Protein AF-A0A2K3KSG5-F1 (afdb_monomer_lite)

Secondary structure (DSSP, 8-state):
---HHHHHHHHHHHHHHTPPP------HHHHHHHHHHHHHTT---

Organism: Trifolium pratense (NCBI:txid57577)

InterPro domains:
  IPR032466 Metal-dependent hydrolase [SSF51556] (1-45)
  IPR050378 Metallo-dependent Hydrolases Superfamily [PTHR11647] (1-45)

Foldseek 3Di:
DDDPVVVVVVVVVCVVVVHDDDDPDDPVVVVVVVVVVCVVVVNDD

Structure (mmCIF, N/CA/C/O backbone):
data_AF-A0A2K3KSG5-F1
#
_entry.id   AF-A0A2K3KSG5-F1
#
loop_
_atom_site.group_PDB
_atom_site.id
_atom_site.type_symbol
_atom_site.label_atom_id
_atom_site.label_alt_id
_atom_site.label_comp_id
_atom_site.label_asym_id
_atom_site.label_entity_id
_atom_site.label_seq_id
_atom_site.pdbx_PDB_ins_code
_atom_site.Cartn_x
_atom_site.Cartn_y
_atom_site.Cartn_z
_atom_site.occupancy
_atom_site.B_iso_or_equiv
_atom_site.auth_seq_id
_atom_site.auth_comp_id
_atom_site.auth_asym_id
_atom_site.auth_atom_id
_atom_site.pdbx_PDB_model_num
ATOM 1 N N . MET A 1 1 ? 6.741 -1.231 2.290 1.00 92.62 1 MET A N 1
ATOM 2 C CA . MET A 1 1 ? 5.311 -1.600 2.306 1.00 92.62 1 MET A CA 1
ATOM 3 C C . MET A 1 1 ? 5.037 -2.516 3.481 1.00 92.62 1 MET A C 1
ATOM 5 O O . MET A 1 1 ? 5.953 -3.198 3.920 1.00 92.62 1 MET A O 1
ATOM 9 N N . VAL A 1 2 ? 3.806 -2.508 3.982 1.00 97.38 2 VAL A N 1
ATOM 10 C CA . VAL A 1 2 ? 3.285 -3.558 4.869 1.00 97.38 2 VAL A CA 1
ATOM 11 C C . VAL A 1 2 ? 2.530 -4.574 4.013 1.00 97.38 2 VAL A C 1
ATOM 13 O O . VAL A 1 2 ? 2.028 -4.199 2.956 1.00 97.38 2 VAL A O 1
ATOM 16 N N . ASN A 1 3 ? 2.476 -5.834 4.441 1.00 98.19 3 ASN A N 1
ATOM 17 C CA . ASN A 1 3 ? 1.613 -6.833 3.810 1.00 98.19 3 ASN A CA 1
ATOM 18 C C . ASN A 1 3 ? 0.173 -6.717 4.334 1.00 98.19 3 ASN A C 1
ATOM 20 O O . ASN A 1 3 ? -0.102 -5.962 5.273 1.00 98.19 3 ASN A O 1
ATOM 24 N N . ASP A 1 4 ? -0.731 -7.486 3.738 1.00 98.38 4 ASP A N 1
ATOM 25 C CA . ASP A 1 4 ? -2.155 -7.443 4.059 1.00 98.38 4 ASP A CA 1
ATOM 26 C C . ASP A 1 4 ? -2.436 -7.840 5.513 1.00 98.38 4 ASP A C 1
ATOM 28 O O . ASP A 1 4 ? -3.259 -7.200 6.172 1.00 98.38 4 ASP A O 1
ATOM 32 N N . GLU A 1 5 ? -1.725 -8.836 6.058 1.00 98.69 5 GLU A N 1
ATOM 33 C CA . GLU A 1 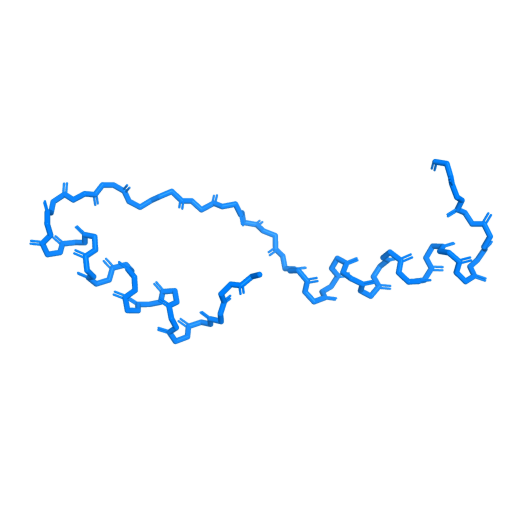5 ? -1.899 -9.243 7.454 1.00 98.69 5 GLU A CA 1
ATOM 34 C C . GLU A 1 5 ? -1.550 -8.105 8.419 1.00 98.69 5 GLU A C 1
ATOM 36 O O . GLU A 1 5 ? -2.328 -7.787 9.322 1.00 98.69 5 GLU A O 1
ATOM 41 N N . LEU A 1 6 ? -0.405 -7.449 8.215 1.00 98.56 6 LEU A N 1
ATOM 42 C CA . LEU A 1 6 ? 0.021 -6.330 9.053 1.00 98.56 6 LEU A CA 1
ATOM 43 C C . LEU A 1 6 ? -0.867 -5.099 8.857 1.00 98.56 6 LEU A C 1
ATOM 45 O O . LEU A 1 6 ? -1.142 -4.394 9.830 1.00 98.56 6 LEU A O 1
ATOM 49 N N . LEU A 1 7 ? -1.343 -4.843 7.635 1.00 98.56 7 LEU A N 1
ATOM 50 C CA . LEU A 1 7 ? -2.278 -3.754 7.359 1.00 98.56 7 LEU A CA 1
ATOM 51 C C . LEU A 1 7 ? -3.601 -3.967 8.106 1.00 98.56 7 LEU A C 1
ATOM 53 O O . LEU A 1 7 ? -4.107 -3.045 8.752 1.00 98.56 7 LEU A O 1
ATOM 57 N N . LEU A 1 8 ? -4.127 -5.193 8.082 1.00 98.69 8 LEU A N 1
ATOM 58 C CA . LEU A 1 8 ? -5.359 -5.552 8.775 1.00 98.69 8 LEU A CA 1
ATOM 59 C C . LEU A 1 8 ? -5.215 -5.430 10.298 1.00 98.69 8 LEU A C 1
ATOM 61 O O . LEU A 1 8 ? -6.096 -4.866 10.954 1.00 98.69 8 LEU A O 1
ATOM 65 N N . GLU A 1 9 ? -4.112 -5.918 10.868 1.00 98.81 9 GLU A N 1
ATOM 66 C CA . GLU A 1 9 ? -3.836 -5.754 12.300 1.00 98.81 9 GLU A CA 1
ATOM 67 C C . GLU A 1 9 ? -3.657 -4.278 12.683 1.00 98.81 9 GLU A C 1
ATOM 69 O O . GLU A 1 9 ? -4.193 -3.824 13.700 1.00 98.81 9 GLU A O 1
ATOM 74 N N . GLY A 1 10 ? -3.006 -3.488 11.825 1.00 98.62 10 GLY A N 1
ATOM 75 C CA . GLY A 1 10 ? -2.909 -2.037 11.970 1.00 98.62 10 GLY A CA 1
ATOM 76 C C . GLY A 1 10 ? -4.282 -1.364 12.016 1.00 98.62 10 GLY A C 1
ATOM 77 O O . GLY A 1 10 ? -4.565 -0.596 12.937 1.00 98.62 10 GLY A O 1
ATOM 78 N N . PHE A 1 11 ? -5.185 -1.704 11.092 1.00 98.81 11 PHE A N 1
ATOM 79 C CA . PHE A 1 11 ? -6.549 -1.163 11.074 1.00 98.81 11 PHE A CA 1
ATOM 80 C C . PHE A 1 11 ? -7.361 -1.558 12.308 1.00 98.81 11 PHE A C 1
ATOM 82 O O . PHE A 1 11 ? -8.039 -0.706 12.892 1.00 98.81 11 PHE A O 1
ATOM 89 N N . LYS A 1 12 ? -7.269 -2.817 12.759 1.00 98.81 12 LYS A N 1
ATOM 90 C CA . LYS A 1 12 ? -7.894 -3.260 14.018 1.00 98.81 12 LYS A CA 1
ATOM 91 C C . LYS A 1 12 ? -7.379 -2.439 15.199 1.00 98.81 12 LYS A C 1
ATOM 93 O O . LYS A 1 12 ? -8.175 -2.008 16.039 1.00 98.81 12 LYS A O 1
ATOM 98 N N . LYS A 1 13 ? -6.072 -2.165 15.246 1.00 98.81 13 LYS A N 1
ATOM 99 C CA . LYS A 1 13 ? -5.470 -1.355 16.307 1.00 98.81 13 LYS A CA 1
ATOM 100 C C . LYS A 1 13 ? -5.945 0.095 16.257 1.00 98.81 13 LYS A C 1
ATOM 102 O O . LYS A 1 13 ? -6.391 0.595 17.290 1.00 98.81 13 LYS A O 1
ATOM 107 N N . CYS A 1 14 ? -5.933 0.742 15.090 1.00 98.81 14 CYS A N 1
ATOM 108 C CA . CYS A 1 14 ? -6.461 2.100 14.920 1.00 98.81 14 CYS A CA 1
ATOM 109 C C . CYS A 1 14 ? -7.923 2.192 15.374 1.00 98.81 14 CYS A C 1
ATOM 111 O O . CYS A 1 14 ? -8.257 3.055 16.186 1.00 98.81 14 CYS A O 1
ATOM 113 N N . LYS A 1 15 ? -8.764 1.232 14.960 1.00 98.69 15 LYS A N 1
ATOM 114 C CA . LYS A 1 15 ? -10.163 1.132 15.395 1.00 98.69 15 LYS A CA 1
ATOM 115 C C . LYS A 1 15 ? -10.291 1.043 16.918 1.00 98.69 15 LYS A C 1
ATOM 117 O O . LYS A 1 15 ? -11.114 1.748 17.490 1.00 98.69 15 LYS A O 1
ATOM 122 N N . SER A 1 16 ? -9.473 0.219 17.580 1.00 98.75 16 SER A N 1
ATOM 123 C CA . SER A 1 16 ? -9.513 0.071 19.047 1.00 98.75 16 SER A CA 1
ATOM 124 C C . SER A 1 16 ? -9.151 1.350 19.814 1.00 98.75 16 SER A C 1
ATOM 126 O O . SER A 1 16 ? -9.532 1.493 20.971 1.00 98.75 16 SER A O 1
ATOM 128 N N . LEU A 1 17 ? -8.422 2.271 19.177 1.00 98.75 17 LEU A N 1
ATOM 129 C CA . LEU A 1 17 ? -7.971 3.532 19.768 1.00 98.75 17 LEU A CA 1
ATOM 130 C C . LEU A 1 17 ? -8.832 4.735 19.351 1.00 98.75 17 LEU A C 1
ATOM 132 O O . LEU A 1 17 ? -8.561 5.847 19.793 1.00 98.75 17 LEU A O 1
ATOM 136 N N . GLY A 1 18 ? -9.826 4.544 18.475 1.00 98.50 18 GLY A N 1
ATOM 137 C CA . GLY A 1 18 ? -10.566 5.651 17.859 1.00 98.50 18 GLY A CA 1
ATOM 138 C C . GLY A 1 18 ? -9.719 6.501 16.902 1.00 98.50 18 GLY A C 1
ATOM 139 O O . GLY A 1 18 ? -10.064 7.647 16.631 1.00 98.50 18 GLY A O 1
ATOM 140 N N . ALA A 1 19 ? -8.605 5.961 16.402 1.00 98.75 19 ALA A N 1
ATOM 141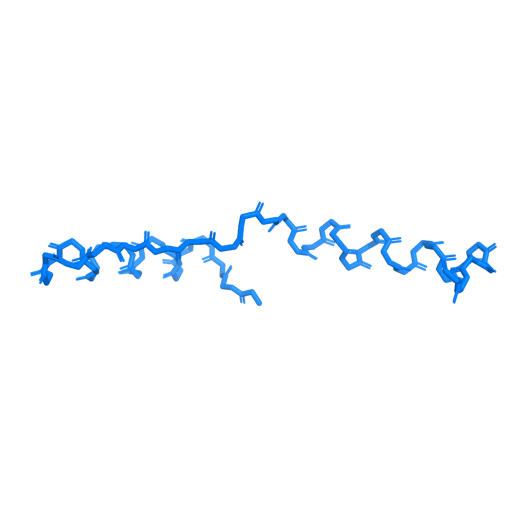 C CA . ALA A 1 19 ? -7.714 6.655 15.482 1.00 98.75 19 ALA A CA 1
ATOM 142 C C . ALA A 1 19 ? -8.165 6.479 14.024 1.00 98.75 19 ALA A C 1
ATOM 144 O O . ALA A 1 19 ? -8.611 5.401 13.623 1.00 98.75 19 ALA A O 1
ATOM 145 N N . LEU A 1 20 ? -7.977 7.521 13.211 1.00 98.31 20 LEU A N 1
ATOM 146 C CA . LEU A 1 20 ? -8.165 7.455 11.764 1.00 98.31 20 LEU A CA 1
ATOM 147 C C . LEU A 1 20 ? -6.911 6.862 11.108 1.00 98.31 20 LEU A C 1
ATOM 149 O O . LEU A 1 20 ? -5.830 7.443 11.192 1.00 98.31 20 LEU A O 1
ATOM 153 N N . ALA A 1 21 ? -7.052 5.714 10.448 1.00 98.44 21 ALA A N 1
ATOM 154 C CA . ALA A 1 21 ? -5.975 5.135 9.654 1.00 98.44 21 ALA A CA 1
ATOM 155 C C . ALA A 1 21 ? -5.871 5.854 8.298 1.00 98.44 21 ALA A C 1
ATOM 157 O O . ALA A 1 21 ? -6.860 5.951 7.573 1.00 98.44 21 ALA A O 1
ATOM 158 N N . MET A 1 22 ? -4.675 6.331 7.950 1.00 98.38 22 MET A N 1
ATOM 159 C CA . MET A 1 22 ? -4.361 6.875 6.624 1.00 98.38 22 MET A CA 1
ATOM 160 C C . MET A 1 22 ? -3.492 5.884 5.851 1.00 98.38 22 MET A C 1
ATOM 162 O O . MET A 1 22 ? -2.668 5.190 6.446 1.00 98.38 22 MET A O 1
ATOM 166 N N . VAL A 1 23 ? -3.667 5.828 4.531 1.00 98.25 23 VAL A N 1
ATOM 167 C CA . VAL A 1 23 ? -2.979 4.868 3.660 1.00 98.25 23 VAL A CA 1
ATOM 168 C C . VAL A 1 23 ? -2.423 5.591 2.440 1.00 98.25 23 VAL A C 1
ATOM 170 O O . VAL A 1 23 ? -3.135 6.356 1.795 1.00 98.25 23 VAL A O 1
ATOM 173 N N . HIS A 1 24 ? -1.166 5.307 2.101 1.00 98.38 24 HIS A N 1
ATOM 174 C CA . HIS A 1 24 ? -0.613 5.572 0.773 1.00 98.38 24 HIS A CA 1
ATOM 175 C C . HIS A 1 24 ? -0.908 4.354 -0.112 1.00 98.38 24 HIS A C 1
ATOM 177 O O . HIS A 1 24 ? -0.266 3.315 0.033 1.00 98.38 24 HIS A O 1
ATOM 183 N N . ALA A 1 25 ? -1.959 4.444 -0.930 1.00 97.94 25 ALA A N 1
ATOM 184 C CA . ALA A 1 25 ? -2.600 3.291 -1.564 1.00 97.94 25 ALA A CA 1
ATOM 185 C C . ALA A 1 25 ? -2.075 3.018 -2.984 1.00 97.94 25 ALA A C 1
ATOM 187 O O . ALA A 1 25 ? -2.751 3.287 -3.975 1.00 97.94 25 ALA A O 1
ATOM 188 N N . GLU A 1 26 ? -0.880 2.439 -3.067 1.00 98.25 26 GLU A N 1
ATOM 189 C CA . GLU A 1 26 ? -0.302 1.902 -4.304 1.00 98.25 26 GLU A CA 1
ATOM 190 C C . GLU A 1 26 ? 0.087 0.432 -4.099 1.00 98.25 26 GLU A C 1
ATOM 192 O O . GLU A 1 26 ? 0.505 0.042 -3.008 1.00 98.25 26 GLU A O 1
ATOM 197 N N . ASN A 1 27 ? -0.013 -0.394 -5.146 1.00 98.25 27 ASN A N 1
ATOM 198 C CA . ASN A 1 27 ? 0.559 -1.740 -5.107 1.00 98.25 27 ASN A CA 1
ATOM 199 C C . ASN A 1 27 ? 2.071 -1.630 -5.327 1.00 98.25 27 ASN A C 1
ATOM 201 O O . ASN A 1 27 ? 2.539 -1.492 -6.456 1.00 98.25 27 ASN A O 1
ATOM 205 N N . GLY A 1 28 ? 2.838 -1.667 -4.245 1.00 98.12 28 GLY A N 1
ATOM 206 C CA . GLY A 1 28 ? 4.281 -1.469 -4.324 1.00 98.12 28 GLY A CA 1
ATOM 207 C C . GLY A 1 28 ? 5.042 -2.602 -5.022 1.00 98.12 28 GLY A C 1
ATOM 208 O O . GLY A 1 28 ? 6.103 -2.318 -5.563 1.00 98.12 28 GLY A O 1
ATOM 209 N N . ASP A 1 29 ? 4.518 -3.832 -5.095 1.00 98.44 29 ASP A N 1
ATOM 210 C CA . ASP A 1 29 ? 5.154 -4.902 -5.883 1.00 98.44 29 ASP A CA 1
ATOM 211 C C . ASP A 1 29 ? 5.077 -4.564 -7.376 1.00 98.44 29 ASP A C 1
ATOM 213 O O . ASP A 1 29 ? 6.070 -4.635 -8.100 1.00 98.44 29 ASP A O 1
ATOM 217 N N . ALA A 1 30 ? 3.907 -4.099 -7.825 1.00 98.44 30 ALA A N 1
ATOM 218 C CA . ALA A 1 30 ? 3.712 -3.621 -9.188 1.00 98.44 30 ALA A CA 1
ATOM 219 C C . ALA A 1 30 ? 4.532 -2.355 -9.485 1.00 98.44 30 ALA A C 1
ATOM 221 O O . ALA A 1 30 ? 5.063 -2.220 -10.586 1.00 98.44 30 ALA A O 1
ATOM 222 N N . VAL A 1 31 ? 4.667 -1.441 -8.516 1.00 98.56 31 VAL A N 1
ATOM 223 C CA . VAL A 1 31 ? 5.524 -0.249 -8.652 1.00 98.56 31 VAL A CA 1
ATOM 224 C C . VAL A 1 31 ? 6.988 -0.650 -8.820 1.00 98.56 31 VAL A C 1
ATOM 226 O O . VAL A 1 31 ? 7.630 -0.171 -9.751 1.00 98.56 31 VAL A O 1
ATOM 229 N N . ILE A 1 32 ? 7.507 -1.551 -7.980 1.00 98.50 32 ILE A N 1
ATOM 230 C CA . ILE A 1 32 ? 8.893 -2.036 -8.067 1.00 98.50 32 ILE A CA 1
ATOM 231 C C . ILE A 1 32 ? 9.145 -2.694 -9.427 1.00 98.50 32 ILE A C 1
ATOM 233 O O . ILE A 1 32 ? 10.133 -2.381 -10.093 1.00 98.50 32 ILE A O 1
ATOM 237 N N . GLU A 1 33 ? 8.240 -3.566 -9.870 1.00 98.69 33 GLU A N 1
ATOM 238 C CA . GLU A 1 33 ? 8.370 -4.235 -11.165 1.00 98.69 33 GLU A CA 1
ATOM 239 C C . GLU A 1 33 ? 8.279 -3.245 -12.335 1.00 98.69 33 GLU A C 1
ATOM 241 O O . GLU A 1 33 ? 9.060 -3.315 -13.285 1.00 98.69 33 GLU A O 1
ATOM 246 N N . GLY A 1 34 ? 7.370 -2.274 -12.251 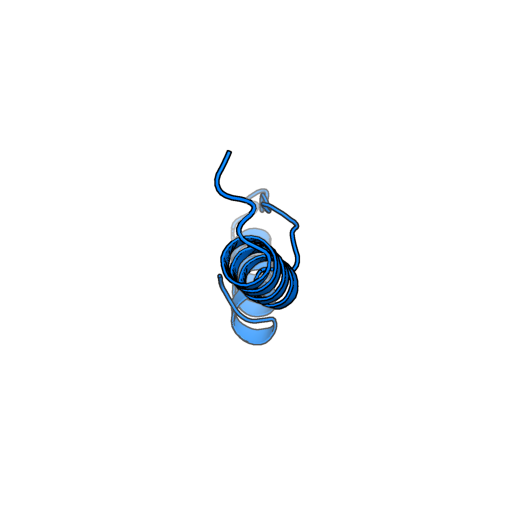1.00 98.50 34 GLY A N 1
ATOM 247 C CA . GLY A 1 34 ? 7.251 -1.197 -13.227 1.00 98.50 34 GLY A CA 1
ATOM 248 C C . GLY A 1 34 ? 8.529 -0.364 -13.322 1.00 98.50 34 GLY A C 1
ATOM 249 O O . GLY A 1 34 ? 9.023 -0.131 -14.424 1.00 98.50 34 GLY A O 1
ATOM 250 N N . GLN A 1 35 ? 9.105 0.027 -12.183 1.00 98.62 35 GLN A N 1
ATOM 251 C CA . GLN A 1 35 ? 10.372 0.760 -12.118 1.00 98.62 35 GLN A CA 1
ATOM 252 C C . GLN A 1 35 ? 11.523 -0.047 -12.726 1.00 98.62 35 GLN A C 1
ATOM 254 O O . GLN A 1 35 ? 12.263 0.480 -13.559 1.00 98.62 35 GLN A O 1
ATOM 259 N N . ARG A 1 36 ? 11.642 -1.334 -12.372 1.00 98.62 36 ARG A N 1
ATOM 260 C CA . ARG A 1 36 ? 12.642 -2.244 -12.948 1.00 98.62 36 ARG A CA 1
ATOM 261 C C . ARG A 1 36 ? 12.526 -2.298 -14.469 1.00 98.62 36 ARG A C 1
ATOM 263 O O . ARG A 1 36 ? 13.517 -2.0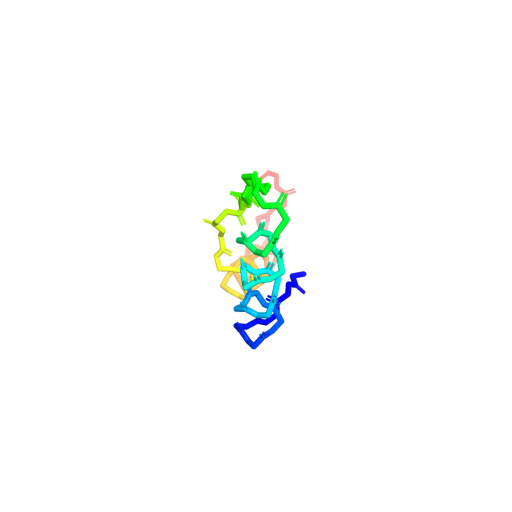92 -15.165 1.00 98.62 36 ARG A O 1
ATOM 270 N N . LYS A 1 37 ? 11.307 -2.475 -14.981 1.00 98.75 37 LYS A N 1
ATOM 271 C CA . LYS A 1 37 ? 11.030 -2.485 -16.419 1.00 98.75 37 LYS A CA 1
ATOM 272 C C . LYS A 1 37 ? 11.420 -1.172 -17.103 1.00 98.75 37 LYS A C 1
ATOM 274 O O . LYS A 1 37 ? 11.953 -1.211 -18.207 1.00 98.75 37 LYS A O 1
ATOM 279 N N . MET A 1 38 ? 11.154 -0.013 -16.492 1.00 98.75 38 MET A N 1
ATOM 280 C CA . MET A 1 38 ? 11.537 1.279 -17.085 1.00 98.75 38 MET A CA 1
ATOM 281 C C . MET A 1 38 ? 13.056 1.390 -17.240 1.00 98.75 38 MET A C 1
ATOM 283 O O . MET A 1 38 ? 13.538 1.736 -18.318 1.00 98.75 38 MET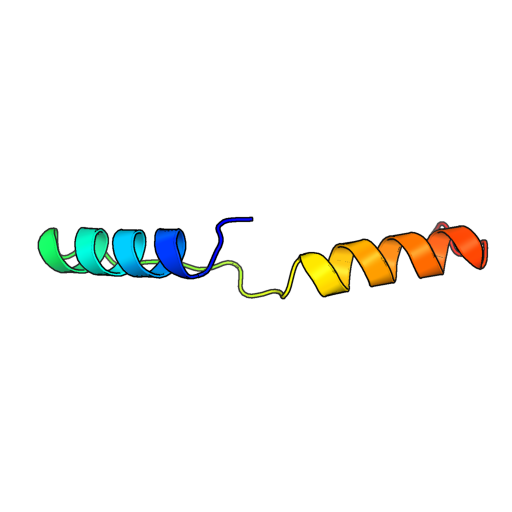 A O 1
ATOM 287 N N . ILE A 1 39 ? 13.806 1.006 -16.205 1.00 98.56 39 ILE A N 1
ATOM 288 C CA . ILE A 1 39 ? 15.273 1.002 -16.228 1.00 98.56 39 ILE A CA 1
ATOM 289 C C . ILE A 1 39 ? 15.803 0.023 -17.286 1.00 98.56 39 ILE A C 1
ATOM 291 O O . ILE A 1 39 ? 16.690 0.385 -18.055 1.00 98.56 39 ILE A O 1
ATOM 295 N N . GLU A 1 40 ? 15.240 -1.188 -17.373 1.00 98.62 40 GLU A N 1
ATOM 296 C CA . GLU A 1 40 ? 15.608 -2.193 -18.387 1.00 98.62 40 GLU A CA 1
ATOM 297 C C . GLU A 1 40 ? 15.371 -1.700 -19.826 1.00 98.62 40 GLU A C 1
ATOM 299 O O . GLU A 1 40 ? 16.110 -2.069 -20.738 1.00 98.62 40 GLU A O 1
ATOM 304 N N . LEU A 1 41 ? 14.380 -0.828 -20.034 1.00 98.69 41 LEU A N 1
ATOM 305 C CA . LEU A 1 41 ? 14.104 -0.175 -21.318 1.00 98.69 41 LEU A CA 1
ATOM 306 C C . LEU A 1 41 ? 14.960 1.081 -21.571 1.00 98.69 41 LEU A C 1
ATOM 308 O O . LEU A 1 41 ? 14.803 1.720 -22.611 1.00 98.69 41 LEU A O 1
ATOM 312 N N . GLY A 1 42 ? 15.849 1.456 -20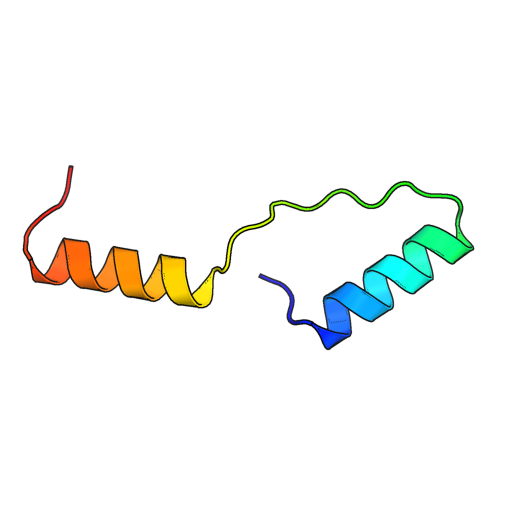.646 1.00 98.56 42 GLY A N 1
ATOM 313 C CA . GLY A 1 42 ? 16.672 2.665 -20.743 1.00 98.56 42 GLY A CA 1
ATOM 314 C C . GLY A 1 42 ? 15.911 3.967 -20.467 1.00 98.56 42 GLY A C 1
ATOM 315 O O . GLY A 1 42 ? 16.391 5.043 -20.820 1.00 98.56 42 GLY A O 1
ATOM 316 N N . ILE A 1 43 ? 14.731 3.891 -19.846 1.00 98.56 43 ILE A N 1
ATOM 317 C CA . ILE A 1 43 ? 13.910 5.048 -19.477 1.00 98.56 43 ILE A CA 1
ATOM 318 C C . ILE A 1 43 ? 14.310 5.478 -18.060 1.00 98.56 43 ILE A C 1
ATOM 320 O O . ILE A 1 43 ? 13.921 4.849 -17.078 1.00 98.56 43 ILE A O 1
ATOM 324 N N . THR A 1 44 ? 15.122 6.533 -17.960 1.00 97.50 44 THR A N 1
ATOM 325 C CA . THR A 1 44 ? 15.777 6.951 -16.703 1.00 97.50 44 THR A CA 1
ATOM 326 C C . THR A 1 44 ? 15.428 8.371 -16.243 1.00 97.50 44 THR A C 1
ATOM 328 O O . THR A 1 44 ? 16.104 8.889 -15.354 1.00 97.50 44 THR A O 1
ATOM 331 N N . GLY A 1 45 ? 14.453 9.028 -16.879 1.00 88.06 45 GLY A N 1
ATOM 332 C CA . GLY A 1 45 ? 14.062 10.420 -16.619 1.00 88.06 45 GLY A CA 1
ATOM 333 C C . GLY A 1 45 ? 12.604 10.562 -16.226 1.00 88.06 45 GLY A C 1
ATOM 334 O O . GLY A 1 45 ? 11.805 9.693 -16.641 1.00 88.06 45 GLY A O 1
#

pLDDT: mean 98.13, std 1.77, range [88.06, 98.81]

Radius of gyration: 15.76 Å; chains: 1; bounding box: 27×20×41 Å

Sequence (45 aa):
MVNDELLLEGFKKCKSLGALAMVHAENGDAVIEGQRKMIELGITG